Protein AF-A0A2V6QKM4-F1 (afdb_monomer)

Solvent-accessible surface area (backbone atoms only — not comparable to full-atom values): 8127 Å² total; per-residue (Å²): 112,70,68,60,53,53,53,54,53,53,52,53,51,52,52,50,49,52,52,49,45,53,48,54,51,50,24,40,66,63,33,43,74,83,37,93,84,66,90,44,80,43,72,62,22,37,51,28,48,47,74,60,57,56,82,88,39,50,70,50,40,53,56,31,38,69,44,92,50,64,58,50,19,52,43,29,35,56,35,25,36,61,56,40,72,65,25,47,52,49,42,63,69,44,46,86,73,36,80,51,68,66,41,29,49,51,41,53,52,34,52,53,51,58,69,38,89,84,59,75,54,67,80,80,62,76,69,56,74,69,57,54,70,66,52,43,43,74,89,68,68,88,125

pLDDT: mean 84.57, std 17.03, range [30.12, 98.56]

Nearest PDB structures (foldseek):
  4jw3-assembly2_D  TM=5.305E-01  e=3.181E-01  synthetic construct
  7q1e-assembly1_D  TM=5.139E-01  e=6.155E-01  synthetic construct
  6g4j-assembly1_B  TM=4.518E-01  e=4.539E-01  synthetic construct
  6gwd-assembly1_H  TM=4.489E-01  e=4.539E-01  synthetic construct
  4zv6-assembly1_A  TM=4.991E-01  e=1.615E+00  synthetic construct

Radius of gyration: 16.22 Å; Cα contacts (8 Å, |Δi|>4): 137; chains: 1; bounding box: 43×34×48 Å

Foldseek 3Di:
DVVVVVVVVVVVVVVVLVVVLVQLVVLLVLQCVVCPDDNAQDLLSLVQSLVADDLVCLVSLLVQLVDPDLNSVLSSLLSLLLNAPSSLVSLVVSLVVCPDPSSNVSSVVSNVLSPDPPRDHSVVVDDDPVSVVSRDHGPPDDD

Mean predicted aligned error: 7.22 Å

Secondary structure (DSSP, 8-state):
-HHHHHHHHHHHHHHHHHHHHHHHHHHHHHHGGG-TTT-S--HHHHHHHHHH--GGGHHHHHHHTT-SSHHHHHHHHHHHHHTTHHHHHHHHHHGGG--SHHHHHHHHHHHHHHT-TTPPPGGGSPPPHHHHHH---TT----

Sequence (143 aa):
MALAALMVLAVADVAAAASRENELKRVINRNTGFAHMTRGMNMYTLIALRSCVTDADLPVLRRLLFDRDYVTQLSAAGVLVDMGAGGRATLVSALPEATEYRARSTIQDALREADDPARRPLSAFPLDERERKRLRGCGAAAH

Structure (mmCIF, N/CA/C/O backbone):
data_AF-A0A2V6QKM4-F1
#
_entry.id   AF-A0A2V6QKM4-F1
#
loop_
_atom_site.group_PDB
_atom_site.id
_atom_site.type_symbol
_atom_site.label_atom_id
_atom_site.label_alt_id
_atom_site.label_comp_id
_atom_site.label_asym_id
_atom_site.label_entity_id
_atom_site.label_seq_id
_atom_site.pdbx_PDB_ins_code
_atom_site.Cartn_x
_atom_site.Cartn_y
_atom_site.Cartn_z
_atom_site.occupancy
_atom_site.B_iso_or_equiv
_atom_site.auth_seq_id
_atom_site.auth_comp_id
_atom_site.auth_asym_id
_atom_site.auth_atom_id
_atom_site.pdbx_PDB_model_num
ATOM 1 N N . MET A 1 1 ? -20.411 -16.196 30.287 1.00 54.84 1 MET A N 1
ATOM 2 C CA . MET A 1 1 ? -19.203 -16.814 29.689 1.00 54.84 1 MET A CA 1
ATOM 3 C C . MET A 1 1 ? -18.959 -16.373 28.244 1.00 54.84 1 MET A C 1
ATOM 5 O O . MET A 1 1 ? -17.842 -15.972 27.957 1.00 54.84 1 MET A O 1
ATOM 9 N N . ALA A 1 2 ? -19.968 -16.346 27.358 1.00 58.44 2 ALA A N 1
ATOM 10 C CA . ALA A 1 2 ? -19.796 -15.899 25.963 1.00 58.44 2 ALA A CA 1
ATOM 11 C C . ALA A 1 2 ? -19.332 -14.431 25.810 1.00 58.44 2 ALA A C 1
ATOM 13 O O . ALA A 1 2 ? -18.466 -14.147 24.992 1.00 58.44 2 ALA A O 1
ATOM 14 N N . LEU A 1 3 ? -19.838 -13.514 26.647 1.00 58.88 3 LEU A N 1
ATOM 15 C CA . LEU A 1 3 ? -19.463 -12.091 26.598 1.00 58.88 3 LEU A CA 1
ATOM 16 C C . LEU A 1 3 ? -17.982 -11.842 26.951 1.00 58.88 3 LEU A C 1
ATOM 18 O O . LEU A 1 3 ? -17.323 -11.011 26.335 1.00 58.88 3 LEU A O 1
ATOM 22 N N . ALA A 1 4 ? -17.456 -12.589 27.928 1.00 60.16 4 ALA A N 1
ATOM 23 C CA . ALA A 1 4 ? -16.062 -12.484 28.357 1.00 60.16 4 ALA A CA 1
ATOM 24 C C . ALA A 1 4 ? -15.104 -13.054 27.298 1.00 60.16 4 ALA A C 1
ATOM 26 O O . ALA A 1 4 ? -14.080 -12.444 27.012 1.00 60.16 4 ALA A O 1
ATOM 27 N N . ALA A 1 5 ? -15.466 -14.173 26.661 1.00 57.09 5 ALA A N 1
ATOM 28 C CA . ALA A 1 5 ? -14.690 -14.743 25.560 1.00 57.09 5 ALA A CA 1
ATOM 29 C C . ALA A 1 5 ? -14.641 -13.806 24.336 1.00 57.09 5 ALA A C 1
ATOM 31 O O . ALA A 1 5 ? -13.574 -13.623 23.755 1.00 57.09 5 ALA A O 1
ATOM 32 N N . LEU A 1 6 ? -15.761 -13.153 23.993 1.00 59.53 6 LEU A N 1
ATOM 33 C CA . LEU A 1 6 ? -15.824 -12.162 22.910 1.00 59.53 6 LEU A CA 1
ATOM 34 C C . LEU A 1 6 ? -14.948 -10.931 23.176 1.00 59.53 6 LEU A C 1
ATOM 36 O O . LEU A 1 6 ? -14.254 -10.476 22.269 1.00 59.53 6 LEU A O 1
ATOM 40 N N . MET A 1 7 ? -14.934 -10.410 24.409 1.00 58.50 7 MET A N 1
ATOM 41 C CA . MET A 1 7 ? -14.046 -9.295 24.754 1.00 58.50 7 MET A CA 1
ATOM 42 C C . MET A 1 7 ? -12.566 -9.683 24.665 1.00 58.50 7 MET A C 1
ATOM 44 O O . MET A 1 7 ? -11.771 -8.915 24.135 1.00 58.50 7 MET A O 1
ATOM 48 N N . VAL A 1 8 ? -12.184 -10.872 25.140 1.00 57.56 8 VAL A N 1
ATOM 49 C CA . VAL A 1 8 ? -10.782 -11.327 25.099 1.00 57.56 8 VAL A CA 1
ATOM 50 C C . VAL A 1 8 ? -10.290 -11.504 23.657 1.00 57.56 8 VAL A C 1
ATOM 52 O O . VAL A 1 8 ? -9.177 -11.086 23.340 1.00 57.56 8 VAL A O 1
ATOM 55 N N . LEU A 1 9 ? -11.128 -12.051 22.770 1.00 58.66 9 LEU A N 1
ATOM 56 C CA . LEU A 1 9 ? -10.821 -12.187 21.340 1.00 58.66 9 LEU A CA 1
ATOM 57 C C . LEU A 1 9 ? -10.641 -10.821 20.659 1.00 58.66 9 LEU A C 1
ATOM 59 O O . LEU A 1 9 ? -9.668 -10.627 19.935 1.00 58.66 9 LEU A O 1
ATOM 63 N N . ALA A 1 10 ? -11.519 -9.855 20.946 1.00 59.62 10 ALA A N 1
ATOM 64 C CA . ALA A 1 10 ? -11.423 -8.511 20.379 1.00 59.62 10 ALA A CA 1
ATOM 65 C C . ALA A 1 10 ? -10.151 -7.765 20.827 1.00 59.62 10 ALA A C 1
ATOM 67 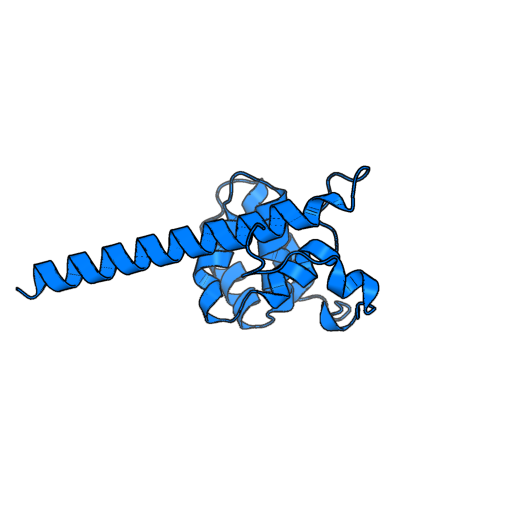O O . ALA A 1 10 ? -9.516 -7.079 20.029 1.00 59.62 10 ALA A O 1
ATOM 68 N N . VAL A 1 11 ? -9.741 -7.912 22.092 1.00 63.03 11 VAL A N 1
ATOM 69 C CA . VAL A 1 11 ? -8.526 -7.264 22.619 1.00 63.03 11 VAL A CA 1
ATOM 70 C C . VAL A 1 11 ? -7.256 -7.883 22.027 1.00 63.03 11 VAL A C 1
ATOM 72 O O . VAL A 1 11 ? -6.320 -7.154 21.694 1.00 63.03 11 VAL A O 1
ATOM 75 N N . ALA A 1 12 ? -7.224 -9.208 21.855 1.00 59.53 12 ALA A N 1
ATOM 76 C CA . ALA A 1 12 ? -6.096 -9.898 21.230 1.00 59.53 12 ALA A CA 1
ATOM 77 C C . ALA A 1 12 ? -5.898 -9.468 19.767 1.00 59.53 12 ALA A C 1
ATOM 79 O O . ALA A 1 12 ? -4.765 -9.234 19.346 1.00 59.53 12 ALA A O 1
ATOM 80 N N . ASP A 1 13 ? -6.991 -9.291 19.024 1.00 70.69 13 ASP A N 1
ATOM 81 C CA . ASP A 1 13 ? -6.972 -8.850 17.625 1.00 70.69 13 ASP A CA 1
ATOM 82 C C . ASP A 1 13 ? -6.475 -7.396 17.490 1.00 70.69 13 ASP A C 1
ATOM 84 O O . ASP A 1 13 ? -5.597 -7.083 16.684 1.00 70.69 13 ASP A O 1
ATOM 88 N N . VAL A 1 14 ? -6.921 -6.500 18.379 1.00 71.06 14 VAL A N 1
ATOM 89 C CA . VAL A 1 14 ? -6.424 -5.112 18.428 1.00 71.06 14 VAL A CA 1
ATOM 90 C C . VAL A 1 14 ? -4.930 -5.057 18.761 1.00 71.06 14 VAL A C 1
ATOM 92 O O . VAL A 1 14 ? -4.192 -4.292 18.134 1.00 71.06 14 VAL A O 1
ATOM 95 N N . ALA A 1 15 ? -4.465 -5.865 19.716 1.00 72.75 15 ALA A N 1
ATOM 96 C CA . ALA A 1 15 ? -3.054 -5.906 20.094 1.00 72.75 15 ALA A CA 1
ATOM 97 C C . ALA A 1 15 ? -2.176 -6.495 18.976 1.00 72.75 15 ALA A C 1
ATOM 99 O O . ALA A 1 15 ? -1.090 -5.973 18.705 1.00 72.75 15 ALA A O 1
ATOM 100 N N . ALA A 1 16 ? -2.655 -7.535 18.288 1.00 75.81 16 ALA A N 1
ATOM 101 C CA . ALA A 1 16 ? -1.988 -8.108 17.124 1.00 75.81 16 ALA A CA 1
ATOM 102 C C . ALA A 1 16 ? -1.896 -7.091 15.976 1.00 75.81 16 ALA A C 1
ATOM 104 O O . ALA A 1 16 ? -0.811 -6.885 15.428 1.00 75.81 16 ALA A O 1
ATOM 105 N N . ALA A 1 17 ? -2.987 -6.378 15.682 1.00 79.81 17 ALA A N 1
ATOM 106 C CA . ALA A 1 17 ? -3.012 -5.322 14.675 1.00 79.81 17 ALA A CA 1
ATOM 107 C C . ALA A 1 17 ? -2.052 -4.171 15.017 1.00 79.81 17 ALA A C 1
ATOM 109 O O . ALA A 1 17 ? -1.314 -3.717 14.147 1.00 79.81 17 ALA A O 1
ATOM 110 N N . ALA A 1 18 ? -1.997 -3.735 16.279 1.00 86.25 18 ALA A N 1
ATOM 111 C CA . ALA A 1 18 ? -1.067 -2.694 16.723 1.00 86.25 18 ALA A CA 1
ATOM 112 C C . ALA A 1 18 ? 0.401 -3.154 16.659 1.00 86.25 18 ALA A C 1
ATOM 114 O O . ALA A 1 18 ? 1.287 -2.395 16.262 1.00 86.25 18 ALA A O 1
ATOM 115 N N . SER A 1 19 ? 0.683 -4.408 17.025 1.00 89.00 19 SER A N 1
ATOM 116 C CA . SER A 1 19 ? 2.021 -4.997 16.885 1.00 89.00 19 SER A CA 1
ATOM 117 C C . SER A 1 19 ? 2.457 -5.034 15.420 1.00 89.00 19 SER A C 1
ATOM 119 O O . SER A 1 19 ? 3.579 -4.634 15.088 1.00 89.00 19 SER A O 1
ATOM 121 N N . ARG A 1 20 ? 1.538 -5.440 14.539 1.00 93.25 20 ARG A N 1
ATOM 122 C CA . ARG A 1 20 ? 1.766 -5.510 13.100 1.00 93.25 20 ARG A CA 1
ATOM 123 C C . ARG A 1 20 ? 1.988 -4.131 12.490 1.00 93.25 20 ARG A C 1
ATOM 125 O O . ARG A 1 20 ? 2.962 -3.939 11.771 1.00 93.25 20 ARG A O 1
ATOM 132 N N . GLU A 1 21 ? 1.161 -3.155 12.844 1.00 92.88 21 GLU A N 1
ATOM 133 C CA . GLU A 1 21 ? 1.325 -1.756 12.443 1.00 92.88 21 GLU A CA 1
ATOM 134 C C . GLU A 1 21 ? 2.715 -1.225 12.829 1.00 92.88 21 GLU A C 1
ATOM 136 O O . GLU A 1 21 ? 3.444 -0.683 11.995 1.00 92.88 21 GLU A O 1
ATOM 141 N N . ASN A 1 22 ? 3.140 -1.472 14.072 1.00 93.00 22 ASN A N 1
ATOM 142 C CA . ASN A 1 22 ? 4.466 -1.090 14.550 1.00 93.00 22 ASN A CA 1
ATOM 143 C C . ASN A 1 22 ? 5.601 -1.791 13.789 1.00 93.00 22 ASN A C 1
ATOM 145 O O . ASN A 1 22 ? 6.653 -1.191 13.568 1.00 93.00 22 ASN A O 1
ATOM 149 N N . GLU A 1 23 ? 5.425 -3.052 13.392 1.00 94.12 23 GLU A N 1
ATOM 150 C CA . GLU A 1 23 ? 6.399 -3.761 12.562 1.00 94.12 23 GLU A CA 1
ATOM 151 C C . GLU A 1 23 ? 6.540 -3.122 11.179 1.00 94.12 23 GLU A C 1
ATOM 153 O O . GLU A 1 23 ? 7.662 -2.817 10.768 1.00 94.12 23 GLU A O 1
ATOM 158 N N . LEU A 1 24 ? 5.425 -2.846 10.498 1.00 94.88 24 LEU A N 1
ATOM 159 C CA . LEU A 1 24 ? 5.444 -2.207 9.181 1.00 94.88 24 LEU A CA 1
ATOM 160 C C . LEU A 1 24 ? 6.082 -0.811 9.246 1.00 94.88 24 LEU A C 1
ATOM 162 O O . LEU A 1 24 ? 6.923 -0.473 8.412 1.00 94.88 24 LEU A O 1
ATOM 166 N N . LYS A 1 25 ? 5.788 -0.031 10.293 1.00 93.25 25 LYS A N 1
ATOM 167 C CA . LYS A 1 25 ? 6.441 1.268 10.536 1.00 93.25 25 LYS A CA 1
ATOM 168 C C . LYS A 1 25 ? 7.942 1.133 10.790 1.00 93.25 25 LYS A C 1
ATOM 170 O O . LYS A 1 25 ? 8.720 1.952 10.303 1.00 93.25 25 LYS A O 1
ATOM 175 N N . ARG A 1 26 ? 8.390 0.090 11.501 1.00 92.06 26 ARG A N 1
ATOM 176 C CA . ARG A 1 26 ? 9.830 -0.198 11.654 1.00 92.06 26 ARG A CA 1
ATOM 177 C C . ARG A 1 26 ? 10.487 -0.512 10.313 1.00 92.06 26 ARG A C 1
ATOM 179 O O . ARG A 1 26 ? 11.598 -0.043 10.083 1.00 92.06 26 ARG A O 1
ATOM 186 N N . VAL A 1 27 ? 9.825 -1.270 9.441 1.00 92.50 27 VAL A N 1
ATOM 187 C CA . VAL A 1 27 ? 10.322 -1.539 8.082 1.00 92.50 27 VAL A CA 1
ATOM 188 C C . VAL A 1 27 ? 10.451 -0.238 7.302 1.00 92.50 27 VAL A C 1
ATOM 190 O O . VAL A 1 27 ? 11.525 0.031 6.772 1.00 92.50 27 VAL A O 1
ATOM 193 N N . ILE A 1 28 ? 9.427 0.615 7.306 1.00 91.38 28 ILE A N 1
ATOM 194 C CA . ILE A 1 28 ? 9.483 1.928 6.648 1.00 91.38 28 ILE A CA 1
ATOM 195 C C . ILE A 1 28 ? 10.687 2.729 7.166 1.00 91.38 28 ILE A C 1
ATOM 197 O O . ILE A 1 28 ? 11.586 3.070 6.398 1.00 91.38 28 ILE A O 1
ATOM 201 N N . ASN A 1 29 ? 10.784 2.918 8.483 1.00 89.00 29 ASN A N 1
ATOM 202 C CA . ASN A 1 29 ? 11.839 3.716 9.115 1.00 89.00 29 ASN A CA 1
ATOM 203 C C . ASN A 1 29 ? 13.261 3.186 8.875 1.00 89.00 29 ASN A C 1
ATOM 205 O O . ASN A 1 29 ? 14.211 3.962 8.825 1.00 89.00 29 ASN A O 1
ATOM 209 N N . ARG A 1 30 ? 13.439 1.868 8.734 1.00 88.31 30 ARG A N 1
ATOM 210 C CA . ARG A 1 30 ? 14.757 1.266 8.479 1.00 88.31 30 ARG A CA 1
ATOM 211 C C . ARG A 1 30 ? 15.205 1.381 7.021 1.00 88.31 30 ARG A C 1
ATOM 213 O O . ARG A 1 30 ? 16.391 1.200 6.757 1.00 88.31 30 ARG A O 1
ATOM 220 N N . ASN A 1 31 ? 14.292 1.656 6.086 1.00 85.88 31 ASN A N 1
ATOM 221 C CA . ASN A 1 31 ? 14.591 1.702 4.648 1.00 85.88 31 ASN A CA 1
ATOM 222 C C . ASN A 1 31 ? 14.488 3.117 4.043 1.00 85.88 31 ASN A C 1
ATOM 224 O O . ASN A 1 31 ? 14.997 3.357 2.944 1.00 85.88 31 ASN A O 1
ATOM 228 N N . THR A 1 32 ? 13.941 4.090 4.775 1.00 78.12 32 THR A N 1
ATOM 229 C CA . THR A 1 32 ? 13.928 5.508 4.377 1.00 78.12 32 THR A CA 1
ATOM 230 C C . THR A 1 32 ? 15.328 6.139 4.304 1.00 78.12 32 THR A C 1
ATOM 232 O O . THR A 1 32 ? 15.539 7.085 3.545 1.00 78.12 32 THR A O 1
ATOM 235 N N . GLY A 1 33 ? 16.320 5.569 5.001 1.00 58.66 33 GLY A N 1
ATOM 236 C CA . GLY A 1 33 ? 17.708 6.056 5.092 1.00 58.66 33 GLY A CA 1
ATOM 237 C C . GLY A 1 33 ? 18.589 5.969 3.830 1.00 58.66 33 GLY A C 1
ATOM 238 O O . GLY A 1 33 ? 19.744 6.374 3.887 1.00 58.66 33 GLY A O 1
ATOM 239 N N . PHE A 1 34 ? 18.091 5.503 2.677 1.00 50.06 34 PHE A N 1
ATOM 240 C CA . PHE A 1 34 ? 18.849 5.563 1.406 1.00 50.06 34 PHE A CA 1
ATOM 241 C C . PHE A 1 34 ? 18.702 6.897 0.653 1.00 50.06 34 PHE A C 1
ATOM 243 O O . PHE A 1 34 ? 19.264 7.062 -0.427 1.00 50.06 34 PHE A O 1
ATOM 250 N N . ALA A 1 35 ? 17.974 7.863 1.217 1.00 43.47 35 ALA A N 1
ATOM 251 C CA . ALA A 1 35 ? 17.715 9.162 0.608 1.00 43.47 35 ALA A CA 1
ATOM 252 C C . ALA A 1 35 ? 18.132 10.317 1.535 1.00 43.47 35 ALA A C 1
ATOM 254 O O . ALA A 1 35 ? 17.305 11.122 1.959 1.00 43.47 35 ALA A O 1
ATOM 255 N N . HIS A 1 36 ? 19.429 10.447 1.829 1.00 37.53 36 HIS A N 1
ATOM 256 C CA . HIS A 1 36 ? 19.951 11.575 2.617 1.00 37.53 36 HIS A CA 1
ATOM 257 C C . HIS A 1 36 ? 19.875 12.952 1.915 1.00 37.53 36 HIS A C 1
ATOM 259 O O . HIS A 1 36 ? 20.372 13.928 2.464 1.00 37.53 36 HIS A O 1
ATOM 265 N N . MET A 1 37 ? 19.212 13.086 0.756 1.00 30.30 37 MET A N 1
ATOM 266 C CA . MET A 1 37 ? 18.998 14.396 0.115 1.00 30.30 37 MET A CA 1
ATOM 267 C C . MET A 1 37 ? 17.566 14.705 -0.349 1.00 30.30 37 MET A C 1
ATOM 269 O O . MET A 1 37 ? 17.307 15.857 -0.677 1.00 30.30 37 MET A O 1
ATOM 273 N N . THR A 1 38 ? 16.612 13.762 -0.351 1.00 43.34 38 THR A N 1
ATOM 274 C CA . THR A 1 38 ? 15.289 14.023 -0.970 1.00 43.34 38 THR A CA 1
ATOM 275 C C . THR A 1 38 ? 14.087 13.979 -0.034 1.00 43.34 38 THR A C 1
ATOM 277 O O . THR A 1 38 ? 12.989 14.270 -0.496 1.00 43.34 38 THR A O 1
ATOM 280 N N . ARG A 1 39 ? 14.233 13.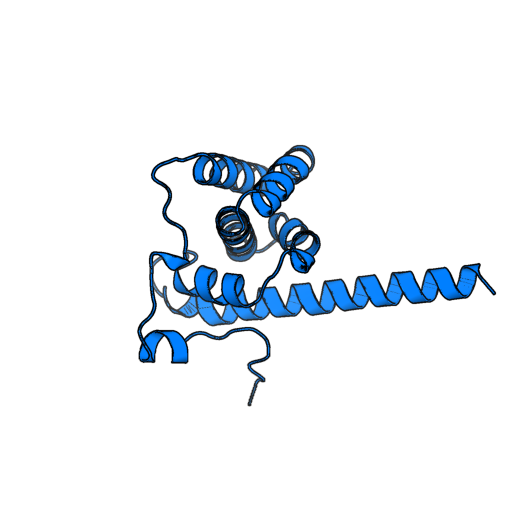655 1.265 1.00 42.50 39 ARG A N 1
ATOM 281 C CA . ARG A 1 39 ? 13.078 13.529 2.197 1.00 42.50 39 ARG A CA 1
ATOM 282 C C . ARG A 1 39 ? 11.932 12.647 1.640 1.00 42.50 39 ARG A C 1
ATOM 284 O O . ARG A 1 39 ? 10.798 12.745 2.098 1.00 42.50 39 ARG A O 1
ATOM 291 N N . GLY A 1 40 ? 12.224 11.792 0.659 1.00 50.34 40 GLY A N 1
ATOM 292 C CA . GLY A 1 40 ? 11.240 11.060 -0.123 1.00 50.34 40 GLY A CA 1
ATOM 293 C C . GLY A 1 40 ? 11.330 9.570 0.153 1.00 50.34 40 GLY A C 1
ATOM 294 O O . GLY A 1 40 ? 12.419 8.995 0.166 1.00 50.34 40 GLY A O 1
ATOM 295 N N . MET A 1 41 ? 10.169 8.953 0.356 1.00 68.31 41 MET A N 1
ATOM 296 C CA . MET A 1 41 ? 9.966 7.523 0.149 1.00 68.31 41 MET A CA 1
ATOM 297 C C . MET A 1 41 ? 10.745 7.067 -1.093 1.00 68.31 41 MET A C 1
ATOM 299 O O . MET A 1 41 ? 10.551 7.599 -2.184 1.00 68.31 41 MET A O 1
ATOM 303 N N . ASN A 1 42 ? 11.652 6.109 -0.917 1.00 76.44 42 ASN A N 1
ATOM 304 C CA . ASN A 1 42 ? 12.419 5.537 -2.019 1.00 76.44 42 ASN A CA 1
ATOM 305 C C . ASN A 1 42 ? 11.828 4.179 -2.425 1.00 76.44 42 ASN A C 1
ATOM 307 O O . ASN A 1 42 ? 11.115 3.529 -1.658 1.00 76.44 42 ASN A O 1
ATOM 311 N N . MET A 1 43 ? 12.167 3.727 -3.629 1.00 83.31 43 MET A N 1
ATOM 312 C CA . MET A 1 43 ? 11.688 2.453 -4.166 1.00 83.31 43 MET A CA 1
ATOM 313 C C . MET A 1 43 ? 12.067 1.254 -3.277 1.00 83.31 43 MET A C 1
ATOM 315 O O . MET A 1 43 ? 11.276 0.330 -3.133 1.00 83.31 43 MET A O 1
ATOM 319 N N . TYR A 1 44 ? 13.220 1.287 -2.596 1.00 85.69 44 TYR A N 1
ATOM 320 C CA . TYR A 1 44 ? 13.627 0.240 -1.647 1.00 85.69 44 TYR A CA 1
ATOM 321 C C . TYR A 1 44 ? 12.698 0.131 -0.435 1.00 85.69 44 TYR A C 1
ATOM 323 O O . TYR A 1 44 ? 12.445 -0.970 0.044 1.00 85.69 44 TYR A O 1
ATOM 331 N N . THR A 1 45 ? 12.163 1.254 0.045 1.00 89.38 45 THR A N 1
ATOM 332 C CA . THR A 1 45 ? 11.191 1.300 1.145 1.00 89.38 45 THR A CA 1
ATOM 333 C C . THR A 1 45 ? 9.898 0.614 0.728 1.00 89.38 45 THR A C 1
ATOM 335 O O . THR A 1 45 ? 9.392 -0.231 1.464 1.00 89.38 45 THR A O 1
ATOM 338 N N . LEU A 1 46 ? 9.414 0.912 -0.482 1.00 91.81 46 LEU A N 1
ATOM 339 C CA . LEU A 1 46 ? 8.232 0.269 -1.050 1.00 91.81 46 LEU A CA 1
ATOM 340 C C . LEU A 1 46 ? 8.459 -1.223 -1.296 1.00 91.81 46 LEU A C 1
ATOM 342 O O . LEU A 1 46 ? 7.620 -2.023 -0.904 1.00 91.81 46 LEU A O 1
ATOM 346 N N . ILE A 1 47 ? 9.600 -1.621 -1.867 1.00 91.00 47 ILE A N 1
ATOM 347 C CA . ILE A 1 47 ? 9.929 -3.037 -2.096 1.00 91.00 47 ILE A CA 1
ATOM 348 C C . ILE A 1 47 ? 10.034 -3.794 -0.762 1.00 91.00 47 ILE A C 1
ATOM 350 O O . ILE A 1 47 ? 9.466 -4.879 -0.627 1.00 91.00 47 ILE A O 1
ATOM 354 N N . ALA A 1 48 ? 10.707 -3.225 0.244 1.00 92.06 48 ALA A N 1
ATOM 355 C CA . ALA A 1 48 ? 10.814 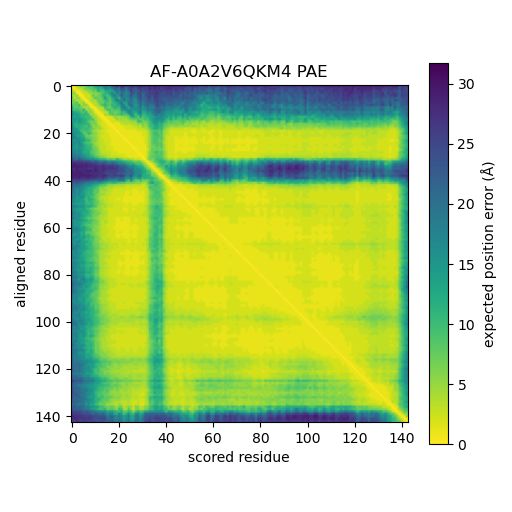-3.834 1.569 1.00 92.06 48 ALA A CA 1
ATOM 356 C C . ALA A 1 48 ? 9.438 -3.998 2.222 1.00 92.06 48 ALA A C 1
ATOM 358 O O . ALA A 1 48 ? 9.099 -5.095 2.667 1.00 92.06 48 ALA A O 1
ATOM 359 N N . LEU A 1 49 ? 8.622 -2.941 2.232 1.00 94.38 49 LEU A N 1
ATOM 360 C CA . LEU A 1 49 ? 7.277 -2.994 2.795 1.00 94.38 49 LEU A CA 1
ATOM 361 C C . LEU A 1 49 ? 6.379 -3.964 2.017 1.00 94.38 49 LEU A C 1
ATOM 363 O O . LEU A 1 49 ? 5.689 -4.775 2.625 1.00 94.38 49 LEU A O 1
ATOM 367 N N . ARG A 1 50 ? 6.435 -3.958 0.684 1.00 94.38 50 ARG A N 1
ATOM 368 C CA . ARG A 1 50 ? 5.658 -4.868 -0.161 1.00 94.38 50 ARG A CA 1
ATOM 369 C C . ARG A 1 50 ? 6.005 -6.330 0.097 1.00 94.38 50 ARG A C 1
ATOM 371 O O . ARG A 1 50 ? 5.101 -7.162 0.094 1.00 94.38 50 ARG A O 1
ATOM 378 N N . SER A 1 51 ? 7.281 -6.636 0.345 1.00 92.56 51 SER A N 1
ATOM 379 C CA . SER A 1 51 ? 7.744 -7.996 0.660 1.00 92.56 51 SER A CA 1
ATOM 380 C C . SER A 1 51 ? 7.248 -8.516 2.014 1.00 92.56 51 SER A C 1
ATOM 382 O O . SER A 1 51 ? 7.246 -9.721 2.247 1.00 92.56 51 SER A O 1
ATOM 384 N N . CYS A 1 52 ? 6.819 -7.614 2.899 1.00 93.44 52 CYS A N 1
ATOM 385 C CA . CYS A 1 52 ? 6.277 -7.954 4.206 1.00 93.44 52 CYS A CA 1
ATOM 386 C C . CYS A 1 52 ? 4.791 -8.282 4.208 1.00 93.44 52 CYS A C 1
ATOM 388 O O . CYS A 1 52 ? 4.344 -8.908 5.166 1.00 93.44 52 CYS A O 1
ATOM 390 N N . VAL A 1 53 ? 4.028 -7.780 3.236 1.00 95.69 53 VAL A N 1
ATOM 391 C CA . VAL A 1 53 ? 2.569 -7.711 3.341 1.00 95.69 53 VAL A CA 1
ATOM 392 C C . VAL A 1 53 ? 1.856 -8.649 2.379 1.00 95.69 53 VAL A C 1
ATOM 394 O O . VAL A 1 53 ? 2.317 -8.940 1.271 1.00 95.69 53 VAL A O 1
ATOM 397 N N . THR A 1 54 ? 0.681 -9.080 2.811 1.00 95.38 54 THR A N 1
ATOM 398 C CA . THR A 1 54 ? -0.286 -9.858 2.035 1.00 95.38 54 THR A CA 1
ATOM 399 C C . THR A 1 54 ? -1.657 -9.187 2.102 1.00 95.38 54 THR A C 1
ATOM 401 O O . THR A 1 54 ? -1.822 -8.175 2.783 1.00 95.38 54 THR A O 1
ATOM 404 N N . ASP A 1 55 ? -2.667 -9.757 1.446 1.00 95.81 55 ASP A N 1
ATOM 405 C CA . ASP A 1 55 ? -4.038 -9.233 1.505 1.00 95.81 55 ASP A CA 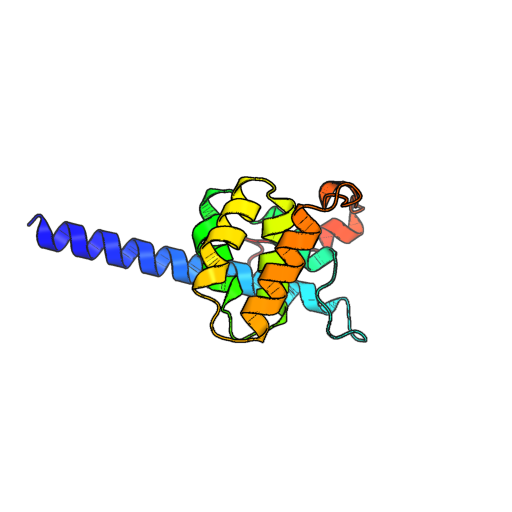1
ATOM 406 C C . ASP A 1 55 ? -4.599 -9.182 2.939 1.00 95.81 55 ASP A C 1
ATOM 408 O O . ASP A 1 55 ? -5.432 -8.332 3.252 1.00 95.81 55 ASP A O 1
ATOM 412 N N . ALA A 1 56 ? -4.090 -10.023 3.849 1.00 94.50 56 ALA A N 1
ATOM 413 C CA . ALA A 1 56 ? -4.448 -9.982 5.267 1.00 94.50 56 ALA A CA 1
ATOM 414 C C . ALA A 1 56 ? -4.021 -8.673 5.961 1.00 94.50 56 ALA A C 1
ATOM 416 O O . ALA A 1 56 ? -4.601 -8.293 6.977 1.00 94.50 56 ALA A O 1
ATOM 417 N N . ASP A 1 57 ? -3.036 -7.958 5.411 1.00 97.00 57 ASP A N 1
ATOM 418 C CA . ASP A 1 57 ? -2.523 -6.702 5.959 1.00 97.00 57 ASP A CA 1
ATOM 419 C C . ASP A 1 57 ? -3.266 -5.462 5.426 1.00 97.00 57 ASP A C 1
ATOM 421 O O . ASP A 1 57 ? -2.990 -4.352 5.884 1.00 97.00 57 ASP A O 1
ATOM 425 N N . LEU A 1 58 ? -4.230 -5.609 4.503 1.00 97.06 58 LEU A N 1
ATOM 426 C CA . LEU A 1 58 ? -5.004 -4.484 3.952 1.00 97.06 58 LEU A CA 1
ATOM 427 C C . LEU A 1 58 ? -5.652 -3.596 5.037 1.00 97.06 58 LEU A C 1
ATOM 429 O O . LEU A 1 58 ? -5.561 -2.371 4.915 1.00 97.06 58 LEU A O 1
ATOM 433 N N . PRO A 1 59 ? -6.243 -4.131 6.130 1.00 96.31 59 PRO A N 1
ATOM 434 C CA . PRO A 1 59 ? -6.769 -3.295 7.212 1.00 96.31 59 PRO A CA 1
ATOM 435 C C . PRO A 1 59 ? -5.686 -2.491 7.942 1.00 96.31 59 PRO A C 1
ATOM 437 O O . PRO A 1 59 ? -5.940 -1.364 8.363 1.00 96.31 59 PRO A O 1
ATOM 440 N N . VAL A 1 60 ? -4.474 -3.040 8.081 1.00 97.19 60 VAL A N 1
ATOM 441 C CA . VAL A 1 60 ? -3.341 -2.346 8.715 1.00 97.19 60 VAL A CA 1
ATOM 442 C C . VAL A 1 60 ? -2.811 -1.257 7.785 1.00 97.19 60 VAL A C 1
ATOM 444 O O . VAL A 1 60 ? -2.657 -0.113 8.206 1.00 97.19 60 VAL A O 1
ATOM 447 N N . LEU A 1 61 ? -2.615 -1.566 6.501 1.00 97.94 61 LEU A N 1
ATOM 448 C CA . LEU A 1 61 ? -2.207 -0.591 5.486 1.00 97.94 61 LEU A CA 1
ATOM 449 C C . LEU A 1 61 ? -3.216 0.558 5.361 1.00 97.94 61 LEU A C 1
ATOM 451 O O . LEU A 1 61 ? -2.810 1.711 5.242 1.00 97.94 61 LEU A O 1
ATOM 455 N N . ARG A 1 62 ? -4.522 0.273 5.476 1.00 97.88 62 ARG A N 1
ATOM 456 C CA . ARG A 1 62 ? -5.567 1.303 5.541 1.00 97.88 62 ARG A CA 1
ATOM 457 C C . ARG A 1 62 ? -5.338 2.268 6.702 1.00 97.88 62 ARG A C 1
ATOM 459 O O . ARG A 1 62 ? -5.427 3.472 6.498 1.00 97.88 62 ARG A O 1
ATOM 466 N N . ARG A 1 63 ? -5.052 1.765 7.908 1.00 96.94 63 ARG A N 1
ATOM 467 C CA . ARG A 1 63 ? -4.782 2.622 9.079 1.00 96.94 63 ARG A CA 1
ATOM 468 C C . ARG A 1 63 ? -3.567 3.517 8.841 1.00 96.94 63 ARG A C 1
ATOM 470 O O . ARG A 1 63 ? -3.619 4.702 9.155 1.00 96.94 63 ARG A O 1
ATOM 477 N N . LEU A 1 64 ? -2.521 2.979 8.212 1.00 96.81 64 LEU A N 1
ATOM 478 C CA . LEU A 1 64 ? -1.300 3.726 7.899 1.00 96.81 64 LEU A CA 1
ATOM 479 C C . LEU A 1 64 ? -1.512 4.884 6.905 1.00 96.81 64 LEU A C 1
ATOM 481 O O . LEU A 1 64 ? -0.730 5.832 6.925 1.00 96.81 64 LEU A O 1
ATOM 485 N N . LEU A 1 65 ? -2.582 4.881 6.096 1.00 97.69 65 LEU A N 1
ATOM 486 C CA . LEU A 1 65 ? -2.953 6.035 5.255 1.00 97.69 65 LEU A CA 1
ATOM 487 C C . LEU A 1 65 ? -3.263 7.298 6.075 1.00 97.69 65 LEU A C 1
ATOM 489 O O . LEU A 1 65 ? -3.158 8.410 5.557 1.00 97.69 65 LEU A O 1
ATOM 493 N N . PHE A 1 66 ? -3.621 7.130 7.348 1.00 96.94 66 PHE A N 1
ATOM 494 C CA . PHE A 1 66 ? -3.949 8.206 8.282 1.00 96.94 66 PHE A CA 1
ATOM 495 C C . PHE A 1 66 ? -2.855 8.423 9.337 1.00 96.94 66 PHE A C 1
ATOM 497 O O . PHE A 1 66 ? -3.077 9.131 10.321 1.00 96.94 66 PHE A O 1
ATOM 504 N N . ASP A 1 67 ? -1.670 7.826 9.158 1.00 95.25 67 ASP A N 1
ATOM 505 C CA . ASP A 1 67 ? -0.560 7.994 10.096 1.00 95.25 67 ASP A CA 1
ATOM 506 C C . ASP A 1 67 ? -0.122 9.465 10.186 1.00 95.25 67 ASP A C 1
ATOM 508 O O . ASP A 1 67 ? -0.252 10.232 9.235 1.00 95.25 67 ASP A O 1
ATOM 512 N N . ARG A 1 68 ? 0.429 9.886 11.326 1.00 92.00 68 ARG A N 1
ATOM 513 C CA . ARG A 1 68 ? 0.963 11.250 11.479 1.00 92.00 68 ARG A CA 1
ATOM 514 C C . ARG A 1 68 ? 2.197 11.482 10.605 1.00 92.00 68 ARG A C 1
ATOM 516 O O . ARG A 1 68 ? 2.435 12.608 10.160 1.00 92.00 68 ARG A O 1
ATOM 523 N N . ASP A 1 69 ? 2.988 10.435 10.390 1.00 90.50 69 ASP A N 1
ATOM 524 C CA . ASP A 1 69 ? 4.182 10.470 9.561 1.00 90.50 69 ASP A CA 1
ATOM 525 C C . ASP A 1 69 ? 3.819 10.376 8.073 1.00 90.50 69 ASP A C 1
ATOM 527 O O . ASP A 1 69 ? 3.198 9.422 7.604 1.00 90.50 69 ASP A O 1
ATOM 531 N N . TYR A 1 70 ? 4.230 11.382 7.303 1.00 89.12 70 TYR A N 1
ATOM 532 C CA . TYR A 1 70 ? 3.876 11.467 5.887 1.00 89.12 70 TYR A CA 1
ATOM 533 C C . TYR A 1 70 ? 4.533 10.372 5.041 1.00 89.12 70 TYR A C 1
ATOM 535 O O . TYR A 1 70 ? 3.929 9.886 4.088 1.00 89.12 70 TYR A O 1
ATOM 543 N N . VAL A 1 71 ? 5.751 9.950 5.391 1.00 89.81 71 VAL A N 1
ATOM 544 C CA . VAL A 1 71 ? 6.435 8.884 4.652 1.00 89.81 71 VAL A CA 1
ATOM 545 C C . VAL A 1 71 ? 5.712 7.554 4.844 1.00 89.81 71 VAL A C 1
ATOM 547 O O . VAL A 1 71 ? 5.627 6.757 3.911 1.00 89.81 71 VAL A O 1
ATOM 550 N N . THR A 1 72 ? 5.130 7.344 6.019 1.00 93.31 72 THR A N 1
ATOM 551 C CA . THR A 1 72 ? 4.279 6.200 6.329 1.00 93.31 72 THR A CA 1
ATOM 552 C C . THR A 1 72 ? 3.002 6.214 5.492 1.00 93.31 72 THR A C 1
ATOM 554 O O . THR A 1 72 ? 2.703 5.201 4.859 1.00 93.31 72 THR A O 1
ATOM 557 N N . GLN A 1 73 ? 2.316 7.362 5.392 1.00 94.50 73 GLN A N 1
ATOM 558 C CA . GLN A 1 73 ? 1.139 7.512 4.521 1.00 94.50 73 GLN A CA 1
ATOM 559 C C . GLN A 1 73 ? 1.469 7.175 3.062 1.00 94.50 73 GLN A C 1
ATOM 561 O O . GLN A 1 73 ? 0.792 6.359 2.438 1.00 94.50 73 GLN A O 1
ATOM 566 N N . LEU A 1 74 ? 2.540 7.774 2.534 1.00 94.31 74 LEU A N 1
ATOM 567 C CA . LEU A 1 74 ? 2.998 7.554 1.165 1.00 94.31 74 LEU A CA 1
ATOM 568 C C . LEU A 1 74 ? 3.384 6.091 0.911 1.00 94.31 74 LEU A C 1
ATOM 570 O O . LEU A 1 74 ? 3.002 5.522 -0.109 1.00 94.31 74 LEU A O 1
ATOM 574 N N . SER A 1 75 ? 4.103 5.469 1.850 1.00 94.56 75 SER A N 1
ATOM 575 C CA . SER A 1 75 ? 4.550 4.077 1.720 1.00 94.56 75 SER A CA 1
ATOM 576 C C . SER A 1 75 ? 3.371 3.109 1.710 1.00 94.56 75 SER A C 1
ATOM 578 O O . SER A 1 75 ? 3.339 2.187 0.896 1.00 94.56 75 SER A O 1
ATOM 580 N N . ALA A 1 76 ? 2.383 3.332 2.581 1.00 97.06 76 ALA A N 1
ATOM 581 C CA . ALA A 1 76 ? 1.158 2.544 2.598 1.00 97.06 76 ALA A CA 1
ATOM 582 C C . ALA A 1 76 ? 0.380 2.701 1.286 1.00 97.06 76 ALA A C 1
ATOM 584 O O . ALA A 1 76 ? -0.020 1.703 0.692 1.00 97.06 76 ALA A O 1
ATOM 585 N N . ALA A 1 77 ? 0.230 3.934 0.798 1.00 97.44 77 ALA A N 1
ATOM 586 C CA . ALA A 1 77 ? -0.463 4.213 -0.451 1.00 97.44 77 ALA A CA 1
ATOM 587 C C . ALA A 1 77 ? 0.219 3.538 -1.656 1.00 97.44 77 ALA A C 1
ATOM 589 O O . ALA A 1 77 ? -0.445 2.818 -2.397 1.00 97.44 77 ALA A O 1
ATOM 590 N N . GLY A 1 78 ? 1.541 3.673 -1.802 1.00 95.69 78 GLY A N 1
ATOM 591 C CA . GLY A 1 78 ? 2.292 3.049 -2.898 1.00 95.69 78 GLY A CA 1
ATOM 592 C C . GLY A 1 78 ? 2.260 1.516 -2.868 1.00 95.69 78 GLY A C 1
ATOM 593 O O . GLY A 1 78 ? 2.143 0.871 -3.909 1.00 95.69 78 GLY A O 1
ATOM 594 N N . VAL A 1 79 ? 2.296 0.901 -1.681 1.00 96.94 79 VAL A N 1
ATOM 595 C CA . VAL A 1 79 ? 2.136 -0.558 -1.563 1.00 96.94 79 VAL A CA 1
ATOM 596 C C . VAL A 1 79 ? 0.711 -0.998 -1.891 1.00 96.94 79 VAL A C 1
ATOM 598 O O . VAL A 1 79 ? 0.546 -2.004 -2.575 1.00 96.94 79 VAL A O 1
ATOM 601 N N . LEU A 1 80 ? -0.315 -0.245 -1.482 1.00 98.38 80 LEU A N 1
ATOM 602 C CA . LEU A 1 80 ? -1.702 -0.532 -1.865 1.00 98.38 80 LEU A CA 1
ATOM 603 C C . LEU A 1 80 ? -1.899 -0.448 -3.386 1.00 98.38 80 LEU A C 1
ATOM 605 O O . LEU A 1 80 ? -2.590 -1.292 -3.952 1.00 98.38 80 LEU A O 1
ATOM 609 N N . VAL A 1 81 ? -1.249 0.500 -4.064 1.00 97.75 81 VAL A N 1
ATOM 610 C CA . VAL A 1 81 ? -1.225 0.551 -5.535 1.00 97.75 81 VAL A CA 1
ATOM 611 C C . VAL A 1 81 ? -0.616 -0.730 -6.119 1.00 97.75 81 VAL A C 1
ATOM 613 O O . VAL A 1 81 ? -1.193 -1.342 -7.018 1.00 97.75 81 VAL A O 1
ATOM 616 N N . ASP A 1 82 ? 0.525 -1.182 -5.593 1.00 96.94 82 ASP A N 1
ATOM 617 C CA . ASP A 1 82 ? 1.188 -2.400 -6.076 1.00 96.94 82 ASP A CA 1
ATOM 618 C C . ASP A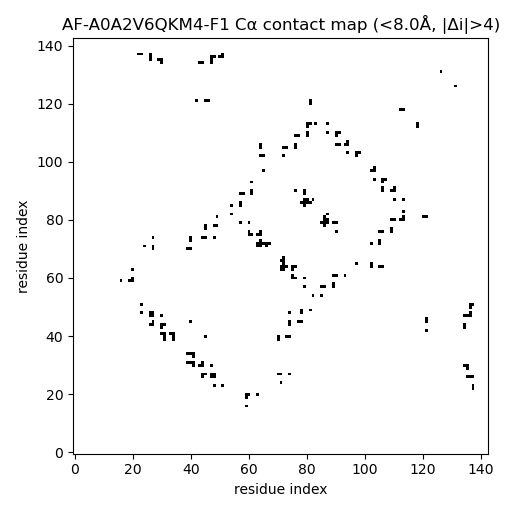 1 82 ? 0.407 -3.695 -5.777 1.00 96.94 82 ASP A C 1
ATOM 620 O O . ASP A 1 82 ? 0.512 -4.673 -6.517 1.00 96.94 82 ASP A O 1
ATOM 624 N N . MET A 1 83 ? -0.428 -3.703 -4.734 1.00 96.94 83 MET A N 1
ATOM 625 C CA . MET A 1 83 ? -1.323 -4.820 -4.398 1.00 96.94 83 MET A CA 1
ATOM 626 C C . MET A 1 83 ? -2.525 -4.961 -5.352 1.00 96.94 83 MET A C 1
ATOM 628 O O . MET A 1 83 ? -3.306 -5.905 -5.223 1.00 96.94 83 MET A O 1
ATOM 632 N N . GLY A 1 84 ? -2.691 -4.065 -6.329 1.00 95.81 84 GLY A N 1
ATOM 633 C CA . GLY A 1 84 ? -3.699 -4.197 -7.380 1.00 95.81 84 GLY A CA 1
ATOM 634 C C . GLY A 1 84 ? -5.130 -4.016 -6.868 1.00 95.81 84 GLY A C 1
ATOM 635 O O . GLY A 1 84 ? -5.418 -3.091 -6.112 1.00 95.81 84 GLY A O 1
ATOM 636 N N . ALA A 1 85 ? -6.058 -4.878 -7.298 1.00 96.56 85 ALA A N 1
ATOM 637 C CA . ALA A 1 85 ? -7.495 -4.687 -7.070 1.00 96.56 85 ALA A CA 1
ATOM 638 C C . ALA A 1 85 ? -7.875 -4.561 -5.582 1.00 96.56 85 ALA A C 1
ATOM 640 O O . ALA A 1 85 ? -8.679 -3.694 -5.230 1.00 96.56 85 ALA A O 1
ATOM 641 N N . GLY A 1 86 ? -7.275 -5.381 -4.710 1.00 96.94 86 GLY A N 1
ATOM 642 C CA . GLY A 1 86 ? -7.515 -5.326 -3.266 1.00 96.94 86 GLY A CA 1
ATOM 643 C C . GLY A 1 86 ? -7.071 -3.995 -2.663 1.00 96.94 86 GLY A C 1
ATOM 644 O O . GLY A 1 86 ? -7.849 -3.328 -1.983 1.00 96.94 86 GLY A O 1
ATOM 645 N N . GLY A 1 87 ? -5.857 -3.549 -2.991 1.00 98.00 87 GLY A N 1
ATOM 646 C CA . GLY A 1 87 ? -5.343 -2.277 -2.495 1.00 98.00 87 GLY A CA 1
ATOM 647 C C . GLY A 1 87 ? -6.071 -1.060 -3.073 1.00 98.00 87 GLY A C 1
ATOM 648 O O . GLY A 1 87 ? -6.381 -0.125 -2.332 1.00 98.00 87 GLY A O 1
ATOM 649 N N . ARG A 1 88 ? -6.482 -1.103 -4.347 1.00 98.31 88 ARG A N 1
ATOM 650 C CA . ARG A 1 88 ? -7.369 -0.091 -4.943 1.00 98.31 88 ARG A CA 1
ATOM 651 C C . ARG A 1 88 ? -8.699 0.006 -4.193 1.00 98.31 88 ARG A C 1
ATOM 653 O O . ARG A 1 88 ? -9.136 1.109 -3.874 1.00 98.31 88 ARG A O 1
ATOM 660 N N . ALA A 1 89 ? -9.337 -1.121 -3.874 1.00 98.44 89 ALA A N 1
ATOM 661 C CA . ALA A 1 89 ? -10.576 -1.130 -3.094 1.00 98.44 89 ALA A CA 1
ATOM 662 C C . ALA A 1 89 ? -10.375 -0.540 -1.683 1.00 98.44 89 ALA A C 1
ATOM 664 O O . ALA A 1 89 ? -11.224 0.207 -1.182 1.00 98.44 89 ALA A O 1
ATOM 665 N N . THR A 1 90 ? -9.227 -0.805 -1.055 1.00 98.56 90 THR A N 1
ATOM 666 C CA . THR A 1 90 ? -8.846 -0.183 0.221 1.00 98.56 90 THR A CA 1
ATOM 667 C C . THR A 1 90 ? -8.695 1.336 0.105 1.00 98.56 90 THR A C 1
ATOM 669 O O . THR A 1 90 ? -9.213 2.049 0.962 1.00 98.56 90 THR A O 1
ATOM 672 N N . LEU A 1 91 ? -8.058 1.844 -0.955 1.00 98.56 91 LEU A N 1
ATOM 673 C CA . LEU A 1 91 ? -7.928 3.284 -1.211 1.00 98.56 91 LEU A CA 1
ATOM 674 C C . LEU A 1 91 ? -9.295 3.948 -1.441 1.00 98.56 91 LEU A C 1
ATOM 676 O O . LEU A 1 91 ? -9.606 4.954 -0.804 1.00 98.56 91 LEU A O 1
ATOM 680 N N . VAL A 1 92 ? -10.144 3.355 -2.292 1.00 98.56 92 VAL A N 1
ATOM 681 C CA . VAL A 1 92 ? -11.500 3.864 -2.577 1.00 98.56 92 VAL A CA 1
ATOM 682 C C . VAL A 1 92 ? -12.326 3.963 -1.300 1.00 98.56 92 VAL A C 1
ATOM 684 O O . VAL A 1 92 ? -12.957 4.985 -1.047 1.00 98.56 92 VAL A O 1
ATOM 687 N N . SER A 1 93 ? -12.308 2.918 -0.474 1.00 98.12 93 SER A N 1
ATOM 688 C CA . SER A 1 93 ? -13.069 2.916 0.775 1.00 98.12 93 SER A CA 1
ATOM 689 C C . SER A 1 93 ? -12.488 3.857 1.834 1.00 98.12 93 SER A C 1
ATOM 691 O O . SER A 1 93 ? -13.214 4.231 2.747 1.00 98.12 93 SER A O 1
ATOM 693 N N . ALA A 1 94 ? -11.199 4.211 1.773 1.00 98.00 94 ALA A N 1
ATOM 694 C CA . ALA A 1 94 ? -10.554 5.118 2.733 1.00 98.00 94 ALA A CA 1
ATOM 695 C C . ALA A 1 94 ? -10.812 6.593 2.412 1.00 98.00 94 ALA A C 1
ATOM 697 O O . ALA A 1 94 ? -10.850 7.426 3.314 1.00 98.00 94 ALA A O 1
ATOM 698 N N . LEU A 1 95 ? -11.018 6.920 1.135 1.00 97.94 95 LEU A N 1
ATOM 699 C CA . LEU A 1 95 ? -11.159 8.297 0.671 1.00 97.94 95 LEU A CA 1
ATOM 700 C C . LEU A 1 95 ? -12.263 9.108 1.390 1.00 97.94 95 LEU A C 1
ATOM 702 O O . LEU A 1 95 ? -11.983 10.254 1.740 1.00 97.94 95 LEU A O 1
ATOM 706 N N . PRO A 1 96 ? -13.474 8.574 1.667 1.00 97.69 96 PRO A N 1
ATOM 707 C CA . PRO A 1 96 ? -14.515 9.326 2.378 1.00 97.69 96 PRO A CA 1
ATOM 708 C C . PRO A 1 96 ? -14.152 9.691 3.825 1.00 97.69 96 PRO A C 1
ATOM 710 O O . PRO A 1 96 ? -14.676 10.664 4.357 1.00 97.69 96 PRO A O 1
ATOM 713 N N . GLU A 1 97 ? -13.260 8.925 4.459 1.00 96.69 97 GLU A N 1
ATOM 714 C CA . GLU A 1 97 ? -12.795 9.151 5.836 1.00 96.69 97 GLU A CA 1
ATOM 715 C C . GLU A 1 97 ? -11.618 10.142 5.898 1.00 96.69 97 GLU A C 1
ATOM 717 O O . GLU A 1 97 ? -11.265 10.632 6.970 1.00 96.69 97 GLU A O 1
ATOM 722 N N . ALA A 1 98 ? -11.013 10.475 4.753 1.00 95.56 98 ALA A N 1
ATOM 723 C CA . ALA A 1 98 ? -9.879 11.388 4.655 1.00 95.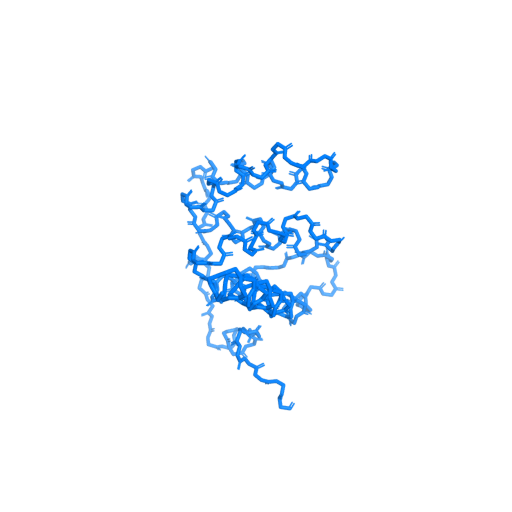56 98 ALA A CA 1
ATOM 724 C C . ALA A 1 98 ? -10.312 12.857 4.729 1.00 95.56 98 ALA A C 1
ATOM 726 O O . ALA A 1 98 ? -10.371 13.575 3.729 1.00 95.56 98 ALA A O 1
ATOM 727 N N . THR A 1 99 ? -10.598 13.308 5.948 1.00 94.44 99 THR A N 1
ATOM 728 C CA . THR A 1 99 ? -10.933 14.706 6.255 1.00 94.44 99 THR A CA 1
ATOM 729 C C . THR A 1 99 ? -9.720 15.630 6.147 1.00 94.44 99 THR A C 1
ATOM 731 O O . THR A 1 99 ? -9.834 16.762 5.678 1.00 94.44 99 THR A O 1
ATOM 734 N N . GLU A 1 100 ? -8.542 15.136 6.528 1.00 93.94 100 GLU A N 1
ATOM 735 C CA . GLU A 1 100 ? -7.281 15.864 6.433 1.00 93.94 100 GLU A CA 1
ATOM 736 C C . GLU A 1 100 ? -6.821 15.986 4.976 1.00 93.94 100 GLU A C 1
ATOM 738 O O . GLU A 1 100 ? -6.682 14.983 4.267 1.00 93.94 100 GLU A O 1
ATOM 743 N N . TYR A 1 101 ? -6.503 17.215 4.542 1.00 92.69 101 TYR A N 1
ATOM 744 C CA . TYR A 1 101 ? -6.086 17.504 3.161 1.00 92.69 101 TYR A CA 1
ATOM 745 C C . TYR A 1 101 ? -4.969 16.570 2.686 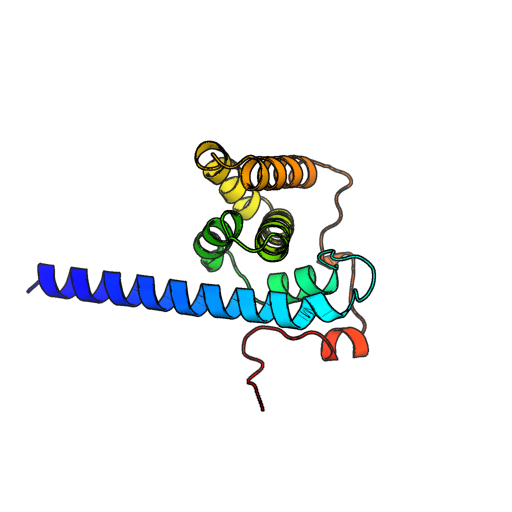1.00 92.69 101 TYR A C 1
ATOM 747 O O . TYR A 1 101 ? -5.021 16.056 1.571 1.00 92.69 101 TYR A O 1
ATOM 755 N N . ARG A 1 102 ? -3.977 16.332 3.551 1.00 91.12 102 ARG A N 1
ATOM 756 C CA . ARG A 1 102 ? -2.811 15.504 3.235 1.00 91.12 102 ARG A CA 1
ATOM 757 C C . ARG A 1 102 ? -3.202 14.058 2.936 1.00 91.12 102 ARG A C 1
ATOM 759 O O . ARG A 1 102 ? -2.852 13.562 1.873 1.00 91.12 102 ARG A O 1
ATOM 766 N N . ALA A 1 103 ? -3.935 13.406 3.840 1.00 93.88 103 ALA A N 1
ATOM 767 C CA . ALA A 1 103 ? -4.358 12.019 3.651 1.00 93.88 103 ALA A CA 1
ATOM 768 C C . ALA A 1 103 ? -5.231 11.889 2.396 1.00 93.88 103 ALA A C 1
ATOM 770 O O . ALA A 1 103 ? -5.028 10.992 1.580 1.00 93.88 103 ALA A O 1
ATOM 771 N N . ARG A 1 104 ? -6.142 12.848 2.189 1.00 97.75 104 ARG A N 1
ATOM 772 C CA . ARG A 1 104 ? -7.010 12.889 1.011 1.00 97.75 104 ARG A CA 1
ATOM 773 C C . ARG A 1 104 ? -6.217 13.000 -0.289 1.00 97.75 104 ARG A C 1
ATOM 775 O O . ARG A 1 104 ? -6.463 12.217 -1.200 1.00 97.75 104 ARG A O 1
ATOM 782 N N . SER A 1 105 ? -5.258 13.926 -0.357 1.00 96.56 105 SER A N 1
ATOM 783 C CA . SER A 1 105 ? -4.387 14.107 -1.526 1.00 96.56 105 SER A CA 1
ATOM 784 C C . SER A 1 105 ? -3.593 12.836 -1.815 1.00 96.56 105 SER A C 1
ATOM 786 O O . SER A 1 105 ? -3.622 12.348 -2.937 1.00 96.56 105 SER A O 1
ATOM 788 N N . THR A 1 106 ? -2.958 12.245 -0.798 1.00 95.88 106 THR A N 1
ATOM 789 C CA . THR A 1 106 ? -2.189 11.000 -0.942 1.00 95.88 106 THR A CA 1
ATOM 790 C C . THR A 1 106 ? -3.042 9.861 -1.506 1.00 95.88 106 THR A C 1
ATOM 792 O O . THR A 1 106 ? -2.615 9.160 -2.420 1.00 95.88 106 THR A O 1
ATOM 795 N N . ILE A 1 107 ? -4.262 9.679 -0.991 1.00 98.31 107 ILE A N 1
ATOM 796 C CA . ILE A 1 107 ? -5.175 8.628 -1.463 1.00 98.31 107 ILE A CA 1
ATOM 797 C C . ILE A 1 107 ? -5.626 8.901 -2.903 1.00 98.31 107 ILE A C 1
ATOM 799 O O . ILE A 1 107 ? -5.671 7.978 -3.713 1.00 98.31 107 ILE A O 1
ATOM 803 N N . GLN A 1 108 ? -5.944 10.151 -3.246 1.00 98.38 108 GLN A N 1
ATOM 804 C CA . GLN A 1 108 ? -6.329 10.529 -4.610 1.00 98.38 108 GLN A CA 1
ATOM 805 C C . GLN A 1 108 ? -5.190 10.310 -5.609 1.00 98.38 108 GLN A C 1
ATOM 807 O O . GLN A 1 108 ? -5.429 9.801 -6.702 1.00 98.38 108 GLN A O 1
ATOM 812 N N . ASP A 1 109 ? -3.961 10.659 -5.238 1.00 97.12 109 ASP A N 1
ATOM 813 C CA . ASP A 1 109 ? -2.771 10.456 -6.066 1.00 97.12 109 ASP A CA 1
ATOM 814 C C . ASP A 1 109 ? -2.526 8.967 -6.310 1.00 97.12 109 ASP A C 1
ATOM 816 O O . ASP A 1 109 ? -2.355 8.551 -7.454 1.00 97.12 109 ASP A O 1
ATOM 820 N N . ALA A 1 110 ? -2.631 8.153 -5.26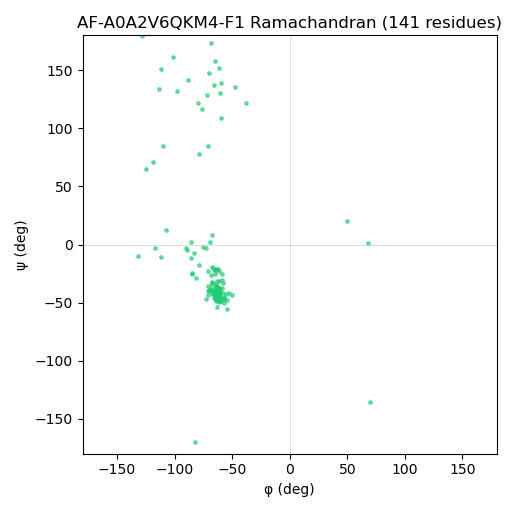0 1.00 97.25 110 ALA A N 1
ATOM 821 C CA . ALA A 1 110 ? -2.507 6.705 -5.359 1.00 97.25 110 ALA A CA 1
ATOM 822 C C . ALA A 1 110 ? -3.611 6.070 -6.219 1.00 97.25 110 ALA A C 1
ATOM 824 O O . ALA A 1 110 ? -3.340 5.157 -6.990 1.00 97.25 110 ALA A O 1
ATOM 825 N N . LEU A 1 111 ? -4.852 6.560 -6.144 1.00 98.50 111 LEU A N 1
ATOM 826 C CA . LEU A 1 111 ? -5.928 6.094 -7.027 1.00 98.50 111 LEU A CA 1
ATOM 827 C C . LEU A 1 111 ? -5.646 6.432 -8.495 1.00 98.50 111 LEU A C 1
ATOM 829 O O . LEU A 1 111 ? -5.841 5.580 -9.356 1.00 98.50 111 LEU A O 1
ATOM 833 N N . ARG A 1 112 ? -5.143 7.642 -8.776 1.00 97.69 112 ARG A N 1
ATOM 834 C CA . ARG A 1 112 ? -4.727 8.027 -10.134 1.00 97.69 112 ARG A CA 1
ATOM 835 C C 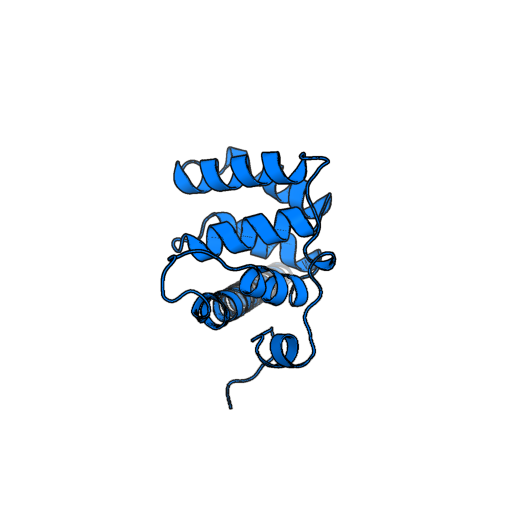. ARG A 1 112 ? -3.595 7.140 -10.646 1.00 97.69 112 ARG A C 1
ATOM 837 O O . ARG A 1 112 ? -3.644 6.720 -11.793 1.00 97.69 112 ARG A O 1
ATOM 844 N N . GLU A 1 113 ? -2.613 6.834 -9.802 1.00 95.19 113 GLU A N 1
ATOM 845 C CA . GLU A 1 113 ? -1.508 5.933 -10.146 1.00 95.19 113 GLU A CA 1
ATOM 846 C C . GLU A 1 113 ? -1.982 4.488 -10.366 1.00 95.19 113 GLU A C 1
ATOM 848 O O . GLU A 1 113 ? -1.536 3.829 -11.302 1.00 95.19 113 GLU A O 1
ATOM 853 N N . ALA A 1 114 ? -2.908 3.988 -9.542 1.00 95.12 114 ALA A N 1
ATOM 854 C CA . ALA A 1 114 ? -3.478 2.649 -9.695 1.00 95.12 114 ALA A CA 1
ATOM 855 C C . ALA A 1 114 ? -4.250 2.479 -11.012 1.00 95.12 114 ALA A C 1
ATOM 857 O O . ALA A 1 114 ? -4.271 1.377 -11.562 1.00 95.12 114 ALA A O 1
ATOM 858 N N . ASP A 1 115 ? -4.865 3.557 -11.502 1.00 94.12 115 ASP A N 1
ATOM 859 C CA . ASP A 1 115 ? -5.637 3.582 -12.745 1.00 94.12 115 ASP A CA 1
ATOM 860 C C . ASP A 1 115 ? -4.775 3.926 -13.983 1.00 94.12 115 ASP A C 1
ATOM 862 O O . ASP A 1 115 ? -5.273 3.866 -15.108 1.00 94.12 115 ASP A O 1
ATOM 866 N N . ASP A 1 116 ? -3.488 4.255 -13.810 1.00 94.12 116 ASP A N 1
ATOM 867 C CA . ASP A 1 116 ? -2.579 4.574 -14.915 1.00 94.12 116 ASP A CA 1
ATOM 868 C C . ASP A 1 116 ? -2.134 3.291 -15.657 1.00 94.12 116 ASP A C 1
ATOM 870 O O . ASP A 1 116 ? -1.430 2.450 -15.085 1.00 94.12 116 ASP A O 1
ATOM 874 N N . PRO A 1 117 ? -2.475 3.123 -16.952 1.00 90.50 117 PRO A N 1
ATOM 875 C CA . PRO A 1 117 ? -2.069 1.953 -17.729 1.00 90.50 117 PRO A CA 1
ATOM 876 C C . PRO A 1 117 ? -0.554 1.871 -17.974 1.00 90.50 117 PRO A C 1
ATOM 878 O O . PRO A 1 117 ? -0.046 0.791 -18.277 1.00 90.50 117 PRO A O 1
ATOM 881 N N . ALA A 1 118 ? 0.181 2.982 -17.857 1.00 91.88 118 ALA A N 1
ATOM 882 C CA . ALA A 1 118 ? 1.636 3.015 -17.980 1.00 91.88 118 ALA A CA 1
ATOM 883 C C . ALA A 1 118 ? 2.356 2.642 -16.671 1.00 91.88 118 ALA A C 1
ATOM 885 O O . ALA A 1 118 ? 3.583 2.476 -16.663 1.00 91.88 118 ALA A O 1
ATOM 886 N N . ARG A 1 119 ? 1.619 2.491 -15.562 1.00 90.19 119 ARG A N 1
ATOM 887 C CA . ARG A 1 119 ? 2.180 2.156 -14.254 1.00 90.19 119 ARG A CA 1
ATOM 888 C C . ARG A 1 119 ? 2.900 0.810 -14.295 1.00 90.19 119 ARG A C 1
ATOM 890 O O . ARG A 1 119 ? 2.355 -0.220 -14.695 1.00 90.19 119 ARG A O 1
ATOM 897 N N . ARG A 1 120 ? 4.127 0.799 -13.776 1.00 87.94 120 ARG A N 1
ATOM 898 C CA . ARG A 1 120 ? 4.932 -0.415 -13.613 1.00 87.94 120 ARG A CA 1
ATOM 899 C C . ARG A 1 120 ? 4.825 -0.937 -12.176 1.00 87.94 120 ARG A C 1
ATOM 901 O O . ARG A 1 120 ? 5.013 -0.150 -11.252 1.00 87.94 120 ARG A O 1
ATOM 908 N N . PRO A 1 121 ? 4.567 -2.240 -11.960 1.00 89.12 121 PRO A N 1
ATOM 909 C CA . PRO A 1 121 ? 4.608 -2.824 -10.621 1.00 89.12 121 PRO A CA 1
ATOM 910 C C . PRO A 1 121 ? 6.019 -2.788 -10.038 1.00 89.12 121 PRO A C 1
ATOM 912 O O . PRO A 1 121 ? 7.005 -2.766 -10.777 1.00 89.12 121 PRO A O 1
ATOM 915 N N . LEU A 1 122 ? 6.124 -2.856 -8.712 1.00 89.00 122 LEU A N 1
ATOM 916 C CA . LEU A 1 122 ? 7.404 -2.896 -8.001 1.00 89.00 122 LEU A CA 1
ATOM 917 C C . LEU A 1 122 ? 8.258 -4.093 -8.439 1.00 89.00 122 LEU A C 1
ATOM 919 O O . LEU A 1 122 ? 9.481 -3.993 -8.501 1.00 89.00 122 LEU A O 1
ATOM 923 N N . SER A 1 123 ? 7.626 -5.203 -8.833 1.00 86.12 123 SER A N 1
ATOM 924 C CA . SER A 1 123 ? 8.307 -6.374 -9.403 1.00 86.12 123 SER A CA 1
ATOM 925 C C . SER A 1 123 ? 9.045 -6.087 -10.717 1.00 86.12 123 SER A C 1
ATOM 927 O O . SER A 1 123 ? 9.980 -6.809 -11.058 1.00 86.12 123 SER A O 1
ATOM 929 N N . ALA A 1 124 ? 8.685 -5.019 -11.437 1.00 86.81 124 ALA A N 1
ATOM 930 C CA . ALA A 1 124 ? 9.386 -4.579 -12.641 1.00 86.81 124 ALA A CA 1
ATOM 931 C C . ALA A 1 124 ? 10.720 -3.870 -12.340 1.00 86.81 124 ALA A C 1
ATOM 933 O O . ALA A 1 124 ? 11.418 -3.481 -13.280 1.00 86.81 124 ALA A O 1
ATOM 934 N N . PHE A 1 125 ? 11.064 -3.695 -11.062 1.00 84.31 125 PHE A N 1
ATOM 935 C CA . PHE A 1 125 ? 12.312 -3.111 -10.581 1.00 84.31 125 PHE A CA 1
ATOM 936 C C . PHE A 1 125 ? 13.071 -4.145 -9.733 1.00 84.31 125 PHE A C 1
ATOM 938 O O . PHE A 1 125 ? 13.107 -4.050 -8.503 1.00 84.31 125 PHE A O 1
ATOM 945 N N . PRO A 1 126 ? 13.627 -5.191 -10.371 1.00 81.88 126 PRO A N 1
ATOM 946 C CA . PRO A 1 126 ? 14.298 -6.262 -9.655 1.00 81.88 126 PRO A CA 1
ATOM 947 C C . PRO A 1 126 ? 15.558 -5.740 -8.970 1.00 81.88 126 PRO A C 1
ATOM 949 O O . PRO A 1 126 ? 16.342 -5.003 -9.561 1.00 81.88 126 PRO A O 1
ATOM 952 N N . LEU A 1 127 ? 15.753 -6.177 -7.730 1.00 82.75 127 LEU A N 1
ATOM 953 C CA . LEU A 1 127 ? 16.960 -5.887 -6.970 1.00 82.75 127 LEU A CA 1
ATOM 954 C C . LEU A 1 127 ? 18.038 -6.935 -7.231 1.00 82.75 127 LEU A C 1
ATOM 956 O O . LEU A 1 127 ? 17.749 -8.144 -7.271 1.00 82.75 127 LEU A O 1
ATOM 960 N N . ASP A 1 128 ? 19.285 -6.483 -7.314 1.00 85.00 128 ASP A N 1
ATOM 961 C CA . ASP A 1 128 ? 20.438 -7.372 -7.273 1.00 85.00 128 ASP A CA 1
ATOM 962 C C . ASP A 1 128 ? 20.606 -8.006 -5.873 1.00 85.00 128 ASP A C 1
ATOM 964 O O . ASP A 1 128 ? 19.877 -7.725 -4.913 1.00 85.00 128 ASP A O 1
ATOM 968 N N . GLU A 1 129 ? 21.543 -8.943 -5.735 1.00 84.31 129 GLU A N 1
ATOM 969 C CA . GLU A 1 129 ? 21.762 -9.636 -4.462 1.00 84.31 129 GLU A CA 1
ATOM 970 C C . GLU A 1 129 ? 22.241 -8.697 -3.340 1.00 84.31 129 GLU A C 1
ATOM 972 O O . GLU A 1 129 ? 21.860 -8.859 -2.176 1.00 84.31 129 GLU A O 1
ATOM 977 N N . ARG A 1 130 ? 23.056 -7.694 -3.676 1.00 84.00 130 ARG A N 1
ATOM 978 C CA . ARG A 1 130 ? 23.611 -6.730 -2.722 1.00 84.00 130 ARG A CA 1
ATOM 979 C C . ARG A 1 130 ? 22.527 -5.786 -2.214 1.00 84.00 130 ARG A C 1
ATOM 981 O O . ARG A 1 130 ? 22.471 -5.515 -1.015 1.00 84.00 130 ARG A O 1
ATOM 988 N N . GLU A 1 131 ? 21.674 -5.298 -3.101 1.00 84.00 131 GLU A N 1
ATOM 989 C CA . GLU A 1 131 ? 20.504 -4.479 -2.802 1.00 84.00 131 GLU A CA 1
ATOM 990 C C . GLU A 1 131 ? 19.507 -5.258 -1.944 1.00 84.00 131 GLU A C 1
ATOM 992 O O . GLU A 1 131 ? 19.079 -4.769 -0.897 1.00 84.00 131 GLU A O 1
ATOM 997 N N . ARG A 1 132 ? 19.227 -6.520 -2.295 1.00 83.12 132 ARG A N 1
ATOM 998 C CA . ARG A 1 132 ? 18.348 -7.390 -1.501 1.00 83.12 132 ARG A CA 1
ATOM 999 C C . ARG A 1 132 ? 18.878 -7.608 -0.079 1.00 83.12 132 ARG A C 1
ATOM 1001 O O . ARG A 1 132 ? 18.106 -7.520 0.869 1.00 83.12 132 ARG A O 1
ATOM 1008 N N . LYS A 1 133 ? 20.191 -7.810 0.096 1.00 83.31 133 LYS A N 1
ATOM 1009 C CA . LYS A 1 133 ? 20.849 -7.929 1.419 1.00 83.31 133 LYS A CA 1
ATOM 1010 C C . LYS A 1 133 ? 20.786 -6.644 2.260 1.00 83.31 133 LYS A C 1
ATOM 1012 O O . LYS A 1 133 ? 20.951 -6.686 3.484 1.00 83.31 133 LYS A O 1
ATOM 1017 N N . ARG A 1 134 ? 20.588 -5.488 1.624 1.00 82.69 134 ARG A N 1
ATOM 1018 C CA . ARG A 1 134 ? 20.483 -4.185 2.298 1.00 82.69 134 ARG A CA 1
ATOM 1019 C C . ARG A 1 134 ? 19.076 -3.880 2.789 1.00 82.69 134 ARG A C 1
ATOM 1021 O O . ARG A 1 134 ? 18.958 -3.133 3.759 1.00 82.69 134 ARG A O 1
ATOM 1028 N N . LEU A 1 135 ? 18.047 -4.466 2.176 1.00 85.12 135 LEU A N 1
ATOM 1029 C CA . LEU A 1 135 ? 16.676 -4.294 2.638 1.00 85.12 135 LEU A CA 1
ATOM 1030 C C . LEU A 1 135 ? 16.516 -4.789 4.077 1.00 85.12 135 LEU A C 1
ATOM 1032 O O . LEU A 1 135 ? 17.054 -5.822 4.484 1.00 85.12 135 LEU A O 1
ATOM 1036 N N . ARG A 1 136 ? 15.759 -4.029 4.862 1.00 86.88 136 ARG A N 1
ATOM 1037 C CA . ARG A 1 136 ? 15.410 -4.367 6.243 1.00 86.88 136 ARG A CA 1
ATOM 1038 C C . ARG A 1 136 ? 13.924 -4.709 6.303 1.00 86.88 136 ARG A C 1
ATOM 1040 O O . ARG A 1 136 ? 13.112 -3.824 6.550 1.00 86.88 136 ARG A O 1
ATOM 1047 N N . GLY A 1 137 ? 13.587 -5.964 6.007 1.00 81.31 137 GLY A N 1
ATOM 1048 C CA . GLY A 1 137 ? 12.211 -6.474 6.008 1.00 81.31 137 GLY A CA 1
ATOM 1049 C C . GLY A 1 137 ? 11.689 -6.881 7.394 1.00 81.31 137 GLY A C 1
ATOM 1050 O O . GLY A 1 137 ? 12.319 -6.622 8.423 1.00 81.31 137 GLY A O 1
ATOM 1051 N N . CYS A 1 138 ? 10.527 -7.531 7.400 1.00 82.69 138 CYS A N 1
ATOM 1052 C CA . CYS A 1 138 ? 9.862 -8.068 8.588 1.00 82.69 138 CYS A CA 1
ATOM 1053 C C . CYS A 1 138 ? 10.626 -9.271 9.143 1.00 82.69 138 CYS A C 1
ATOM 1055 O O . CYS A 1 138 ? 11.283 -9.991 8.392 1.00 82.69 138 CYS A O 1
ATOM 1057 N N . GLY A 1 139 ? 10.601 -9.463 10.462 1.00 66.56 139 GLY A N 1
ATOM 1058 C CA . GLY A 1 139 ? 11.358 -10.543 11.109 1.00 66.56 139 GLY A CA 1
ATOM 1059 C C . GLY A 1 139 ? 12.892 -10.418 11.082 1.00 66.56 139 GLY A C 1
ATOM 1060 O O . GLY A 1 139 ? 13.567 -11.271 11.652 1.00 66.56 139 GLY A O 1
ATOM 1061 N N . ALA A 1 140 ? 13.473 -9.354 10.505 1.00 53.53 140 ALA A N 1
ATOM 1062 C CA . ALA A 1 140 ? 14.882 -9.015 10.718 1.00 53.53 140 ALA A CA 1
ATOM 1063 C C . ALA A 1 140 ? 15.045 -8.494 12.156 1.00 53.53 140 ALA A C 1
ATOM 1065 O O . ALA A 1 140 ? 14.938 -7.287 12.429 1.00 53.53 140 ALA A O 1
ATOM 1066 N N . ALA A 1 141 ? 15.204 -9.436 13.086 1.00 37.12 141 ALA A N 1
ATOM 1067 C CA . ALA A 1 141 ? 15.514 -9.176 14.477 1.00 37.12 141 ALA A CA 1
ATOM 1068 C C . ALA A 1 141 ? 16.671 -8.173 14.563 1.00 37.12 141 ALA A C 1
ATOM 1070 O O . ALA A 1 141 ? 17.649 -8.252 13.818 1.00 37.12 141 ALA A O 1
ATOM 1071 N N . ALA A 1 142 ? 16.516 -7.192 15.451 1.00 35.66 142 ALA A N 1
ATOM 1072 C CA . ALA A 1 142 ? 17.657 -6.448 15.945 1.00 35.66 142 ALA A CA 1
ATOM 1073 C C . ALA A 1 142 ? 18.578 -7.474 16.622 1.00 35.66 142 ALA A C 1
ATOM 1075 O O . ALA A 1 142 ? 18.191 -8.055 17.634 1.00 35.66 142 ALA A O 1
ATOM 1076 N N . HIS A 1 143 ? 19.715 -7.756 15.993 1.00 30.12 143 HIS A N 1
ATOM 1077 C CA . HIS A 1 143 ? 20.878 -8.279 16.693 1.00 30.12 143 HIS A CA 1
ATOM 1078 C C . HIS A 1 143 ? 21.598 -7.105 17.346 1.00 30.12 143 HIS A C 1
ATOM 1080 O O . HIS A 1 143 ? 21.704 -6.052 16.670 1.00 30.12 143 HIS A O 1
#